Protein AF-A0A4S0QTL4-F1 (afdb_monomer_lite)

Foldseek 3Di:
DQVVQVVVVHHGPDDDFAEDCDQWDAAPVRDIDGHDYLDDAPPDAQEAEQEDHPCVVVVLVVPVNLVSLLRNCVRYVYYYYAAQSVQSCVSNVVCPPHDDDHHPVCVVVSVVD

Structure (mmCIF, N/CA/C/O backbone):
data_AF-A0A4S0QTL4-F1
#
_entry.id   AF-A0A4S0QTL4-F1
#
loop_
_atom_site.group_PDB
_atom_site.id
_atom_site.type_symbol
_atom_site.label_atom_id
_atom_site.label_alt_id
_atom_site.label_comp_id
_atom_site.label_asym_id
_atom_site.label_entity_id
_atom_site.label_seq_id
_atom_site.pdbx_PDB_ins_code
_atom_site.Cartn_x
_atom_site.Cartn_y
_atom_site.Cartn_z
_atom_site.occupancy
_atom_site.B_iso_or_equiv
_atom_site.auth_seq_id
_atom_site.auth_comp_id
_atom_site.auth_asym_id
_atom_site.auth_atom_id
_atom_site.pdbx_PDB_model_num
ATOM 1 N N . ALA A 1 1 ? -13.533 14.483 5.236 1.00 89.38 1 ALA A N 1
ATOM 2 C CA . ALA A 1 1 ? -14.309 13.588 6.128 1.00 89.38 1 ALA A CA 1
ATOM 3 C C . ALA A 1 1 ? -14.024 13.919 7.585 1.00 89.38 1 ALA A C 1
ATOM 5 O O . ALA A 1 1 ? -14.946 14.332 8.273 1.00 89.38 1 ALA A O 1
ATOM 6 N N . ASN A 1 2 ? -12.763 13.814 8.020 1.00 95.75 2 ASN A N 1
ATOM 7 C CA . ASN A 1 2 ? -12.353 14.211 9.370 1.00 95.75 2 ASN A CA 1
ATOM 8 C C . ASN A 1 2 ? -12.739 15.654 9.695 1.00 95.75 2 ASN A C 1
ATOM 10 O O . ASN A 1 2 ? -13.417 15.862 10.690 1.00 95.75 2 ASN A O 1
ATOM 14 N N . ASP A 1 3 ? -12.424 16.608 8.816 1.00 96.50 3 ASP A N 1
ATOM 15 C CA . ASP A 1 3 ? -12.750 18.023 9.050 1.00 96.50 3 ASP A CA 1
ATOM 16 C C . ASP A 1 3 ? -14.249 18.245 9.290 1.00 96.50 3 ASP A C 1
ATOM 18 O O . ASP A 1 3 ? -14.627 18.924 10.236 1.00 96.50 3 ASP A O 1
ATOM 22 N N . PHE A 1 4 ? -15.113 17.588 8.504 1.00 97.19 4 PHE A N 1
ATOM 23 C CA . PHE A 1 4 ? -16.565 17.653 8.690 1.00 97.19 4 PHE A CA 1
ATOM 24 C C . PHE A 1 4 ? -17.017 17.069 10.035 1.00 97.19 4 PHE A C 1
ATOM 26 O O . PHE A 1 4 ? -17.892 17.644 10.676 1.00 97.19 4 PHE A O 1
ATOM 33 N N . LYS A 1 5 ? -16.434 15.943 10.474 1.00 97.31 5 LYS A N 1
ATOM 34 C CA . LYS A 1 5 ? -16.758 15.316 11.768 1.00 97.31 5 LYS A CA 1
ATOM 35 C C . LYS A 1 5 ? -16.316 16.179 12.944 1.00 97.31 5 LYS A C 1
ATOM 37 O O . LYS A 1 5 ? -17.112 16.455 13.834 1.00 97.31 5 LYS A O 1
ATOM 42 N N . ILE A 1 6 ? -15.083 16.672 12.888 1.00 96.56 6 ILE A N 1
ATOM 43 C CA . ILE A 1 6 ? -14.511 17.538 13.919 1.00 96.56 6 ILE A CA 1
ATOM 44 C C . ILE A 1 6 ? -15.321 18.834 14.026 1.00 96.56 6 ILE A C 1
ATOM 46 O O . ILE A 1 6 ? -15.674 19.249 15.127 1.00 96.56 6 ILE A O 1
ATOM 50 N N . GLN A 1 7 ? -15.682 19.446 12.893 1.00 96.75 7 GLN A N 1
ATOM 51 C CA . GLN A 1 7 ? -16.504 20.657 12.876 1.00 96.75 7 GLN A CA 1
ATOM 52 C C . GLN A 1 7 ? -17.912 20.430 13.455 1.00 96.75 7 GLN A C 1
ATOM 54 O O . GLN A 1 7 ? -18.499 21.359 14.004 1.00 96.75 7 GLN A O 1
ATOM 59 N N . ALA A 1 8 ? -18.439 19.205 13.378 1.00 96.94 8 ALA A N 1
ATOM 60 C CA . ALA A 1 8 ? -19.703 18.809 13.998 1.00 96.94 8 ALA A CA 1
ATOM 61 C C . ALA A 1 8 ? -19.580 18.452 15.498 1.00 96.94 8 ALA A C 1
ATOM 63 O O . ALA A 1 8 ? -20.577 18.084 16.114 1.00 96.94 8 ALA A O 1
ATOM 64 N N . GLY A 1 9 ? -18.386 18.556 16.098 1.00 96.81 9 GLY A N 1
ATOM 65 C CA . GLY A 1 9 ? -18.140 18.182 17.496 1.00 96.81 9 GLY A CA 1
ATOM 66 C C . GLY A 1 9 ? -18.024 16.672 17.729 1.00 96.81 9 GLY A C 1
ATOM 67 O O . GLY A 1 9 ? -18.087 16.219 18.870 1.00 96.81 9 GLY A O 1
ATOM 68 N N . GLU A 1 10 ? -17.857 15.888 16.665 1.00 97.69 10 GLU A N 1
ATOM 69 C CA . GLU A 1 10 ? -17.680 14.439 16.728 1.00 97.69 10 GLU A CA 1
ATOM 70 C C . GLU A 1 10 ? -16.189 14.052 16.646 1.00 97.69 10 GLU A C 1
ATOM 72 O O . GLU A 1 10 ? -15.376 14.805 16.097 1.00 97.69 10 GLU A O 1
ATOM 77 N N . PRO A 1 11 ? -15.803 12.856 17.132 1.00 96.12 11 PRO A N 1
ATOM 78 C CA . PRO A 1 11 ? -14.467 12.316 16.900 1.00 96.12 11 PRO A CA 1
ATOM 79 C C . PRO A 1 11 ? -14.135 12.214 15.404 1.00 96.12 11 PRO A C 1
ATOM 81 O O . PRO A 1 11 ? -15.013 11.999 14.563 1.00 96.12 11 PRO A O 1
ATOM 84 N N . ALA A 1 12 ? -12.847 12.327 15.067 1.00 95.88 12 ALA A N 1
ATOM 85 C CA . ALA A 1 12 ? -12.380 12.127 13.699 1.00 95.88 12 ALA A CA 1
ATOM 86 C C . ALA A 1 12 ? -12.794 10.738 13.181 1.00 95.88 12 ALA A C 1
ATOM 88 O O . ALA A 1 12 ? -12.704 9.745 13.898 1.00 95.88 12 ALA A O 1
ATOM 89 N N . ALA A 1 13 ? -13.225 10.663 11.919 1.00 94.69 13 ALA A N 1
ATOM 90 C CA . ALA A 1 13 ? -13.635 9.395 11.313 1.00 94.69 13 ALA A CA 1
ATOM 91 C C . ALA A 1 13 ? -12.455 8.437 11.091 1.00 94.69 13 ALA A C 1
ATOM 93 O O . ALA A 1 13 ? -12.651 7.226 11.063 1.00 94.69 13 ALA A O 1
ATOM 94 N N . TYR A 1 14 ? -11.256 8.984 10.889 1.00 94.31 14 TYR A N 1
ATOM 95 C CA . TYR A 1 14 ? -10.043 8.225 10.620 1.00 94.31 14 TYR A CA 1
ATOM 96 C C . TYR A 1 14 ? -8.865 8.806 11.389 1.00 94.31 14 TYR A C 1
ATOM 98 O O . TYR A 1 14 ? -8.606 10.009 11.309 1.00 94.31 14 TYR A O 1
ATOM 106 N N . GLU A 1 15 ? -8.093 7.939 12.029 1.00 93.12 15 GLU A N 1
ATOM 107 C CA . GLU A 1 15 ? -6.696 8.221 12.335 1.00 93.12 15 GLU A CA 1
ATOM 108 C C . GLU A 1 15 ? -5.858 7.884 11.095 1.00 93.12 15 GLU A C 1
ATOM 110 O O . GLU A 1 15 ? -5.967 6.791 10.538 1.00 93.12 15 GLU A O 1
ATOM 115 N N . VAL A 1 16 ? -5.064 8.841 10.611 1.00 93.31 16 VAL A N 1
ATOM 116 C CA . VAL A 1 16 ? -4.261 8.673 9.392 1.00 93.31 16 VAL A CA 1
ATOM 117 C C . VAL A 1 16 ? -2.792 8.624 9.767 1.00 93.31 16 VAL A C 1
ATOM 119 O O . VAL A 1 16 ? -2.271 9.559 10.370 1.00 93.31 16 VAL A O 1
ATOM 122 N N . MET A 1 17 ? -2.118 7.558 9.346 1.00 93.50 17 MET A N 1
ATOM 123 C CA . MET A 1 17 ? -0.694 7.350 9.574 1.00 93.50 17 MET A CA 1
ATOM 124 C C . MET A 1 17 ? 0.024 7.121 8.245 1.00 93.50 17 MET A C 1
ATOM 126 O O . MET A 1 17 ? -0.428 6.338 7.408 1.00 93.50 17 MET A O 1
ATOM 130 N N . VAL A 1 18 ? 1.165 7.787 8.068 1.00 95.75 18 VAL A N 1
ATOM 131 C CA . VAL A 1 18 ? 2.129 7.462 7.012 1.00 95.75 18 VAL A CA 1
ATOM 132 C C . VAL A 1 18 ? 3.148 6.509 7.615 1.00 95.75 18 VAL A C 1
ATOM 134 O O . VAL A 1 18 ? 3.773 6.842 8.620 1.00 95.75 18 VAL A O 1
ATOM 137 N N . VAL A 1 19 ? 3.309 5.334 7.009 1.00 95.31 19 VAL A N 1
ATOM 138 C CA . VAL A 1 19 ? 4.255 4.313 7.470 1.00 95.31 19 VAL A CA 1
A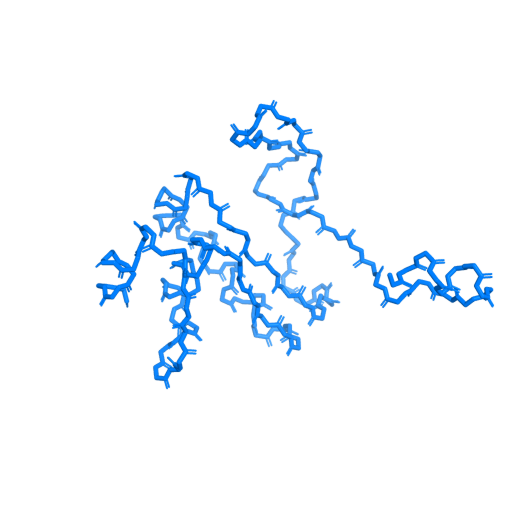TOM 139 C C . VAL A 1 19 ? 5.297 4.007 6.405 1.00 95.31 19 VAL A C 1
ATOM 141 O O . VAL A 1 19 ? 4.990 4.036 5.212 1.00 95.31 19 VAL A O 1
ATOM 144 N N . A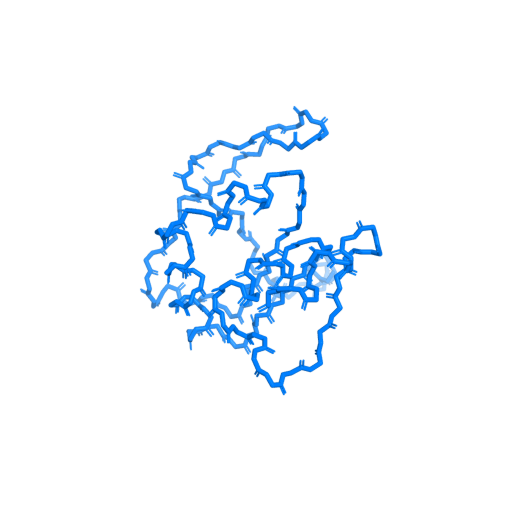LA A 1 20 ? 6.525 3.721 6.829 1.00 95.75 20 ALA A N 1
ATOM 145 C CA . ALA A 1 20 ? 7.623 3.364 5.936 1.00 95.75 20 ALA A CA 1
ATOM 146 C C . ALA A 1 20 ? 8.715 2.569 6.669 1.00 95.75 20 ALA A C 1
ATOM 148 O O . ALA A 1 20 ? 8.746 2.514 7.896 1.00 95.75 20 ALA A O 1
ATOM 149 N N . ALA A 1 21 ? 9.639 1.968 5.914 1.00 93.00 21 ALA A N 1
ATOM 150 C CA . ALA A 1 21 ? 10.813 1.288 6.472 1.00 93.00 21 ALA A CA 1
ATOM 151 C C . ALA A 1 21 ? 11.834 2.262 7.101 1.00 93.00 21 ALA A C 1
ATOM 153 O O . ALA A 1 21 ? 12.707 1.852 7.861 1.00 93.00 21 ALA A O 1
ATOM 154 N N . SER A 1 22 ? 11.719 3.560 6.808 1.00 94.06 22 SER A N 1
ATOM 155 C CA . SER A 1 22 ? 12.556 4.627 7.352 1.00 94.06 22 SER A CA 1
ATOM 156 C C . SER A 1 22 ? 11.693 5.762 7.915 1.00 94.06 22 SER A C 1
ATOM 158 O O . SER A 1 22 ? 10.609 6.019 7.394 1.00 94.06 22 SER A O 1
ATOM 160 N N . PRO A 1 23 ? 12.167 6.501 8.937 1.00 95.81 23 PRO A N 1
ATOM 161 C CA . PRO A 1 23 ? 11.381 7.565 9.572 1.00 95.81 23 PRO A CA 1
ATOM 162 C C . PRO A 1 23 ? 11.163 8.778 8.659 1.00 95.81 23 PRO A C 1
ATOM 164 O O . PRO A 1 23 ? 10.300 9.611 8.909 1.00 95.81 23 PRO A O 1
ATOM 167 N N . ARG A 1 24 ? 11.960 8.893 7.592 1.00 97.00 24 ARG A N 1
ATOM 168 C CA . ARG A 1 24 ? 11.859 9.953 6.592 1.00 97.00 24 ARG A CA 1
ATOM 169 C C . ARG A 1 24 ? 11.936 9.334 5.210 1.00 97.00 24 ARG A C 1
ATOM 171 O O . ARG A 1 24 ? 12.833 8.529 4.945 1.00 97.00 24 ARG A O 1
ATOM 178 N N . ILE A 1 25 ? 11.024 9.731 4.332 1.00 95.12 25 ILE A N 1
ATOM 179 C CA . ILE A 1 25 ? 10.984 9.291 2.934 1.00 95.12 25 ILE A CA 1
ATOM 180 C C . ILE A 1 25 ? 10.877 10.498 2.010 1.00 95.12 25 ILE A C 1
ATOM 182 O O . ILE A 1 25 ? 10.206 11.480 2.323 1.00 95.12 25 ILE A O 1
ATOM 186 N N . ARG A 1 26 ? 11.541 10.440 0.854 1.00 95.50 26 ARG A N 1
ATOM 187 C CA . ARG A 1 26 ? 11.439 11.477 -0.178 1.00 95.50 26 ARG A CA 1
ATOM 188 C C . ARG A 1 26 ? 10.484 11.017 -1.274 1.00 95.50 26 ARG A C 1
ATOM 190 O O . ARG A 1 26 ? 10.664 9.943 -1.838 1.00 95.50 26 ARG A O 1
ATOM 197 N N . THR A 1 27 ? 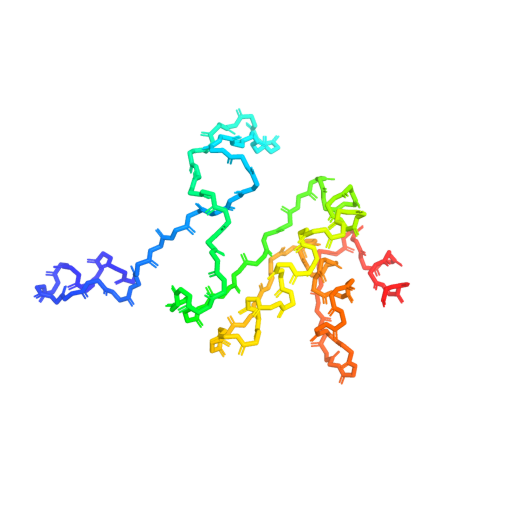9.492 11.837 -1.599 1.00 95.81 27 THR A N 1
ATOM 198 C CA . THR A 1 27 ? 8.567 11.576 -2.707 1.00 95.81 27 THR A CA 1
ATOM 199 C C . THR A 1 27 ? 9.197 11.951 -4.049 1.00 95.81 27 THR A C 1
ATOM 201 O O . THR A 1 27 ? 10.163 12.715 -4.115 1.00 95.81 27 THR A O 1
ATOM 204 N N . SER A 1 28 ? 8.610 11.480 -5.150 1.00 93.50 28 SER A N 1
ATOM 205 C CA . SER A 1 28 ? 9.023 11.872 -6.506 1.00 93.50 28 SER A CA 1
ATOM 206 C C . SER A 1 28 ? 8.860 13.369 -6.797 1.00 93.50 28 SER A C 1
ATOM 208 O O . SER A 1 28 ? 9.498 13.872 -7.715 1.00 93.50 28 SER A O 1
ATOM 210 N N . ALA A 1 29 ? 8.049 14.087 -6.014 1.00 95.12 29 ALA A N 1
ATOM 211 C CA . ALA A 1 29 ? 7.898 15.539 -6.098 1.00 95.12 29 ALA A CA 1
ATOM 212 C C . ALA A 1 29 ? 8.976 16.305 -5.302 1.00 95.12 29 ALA A C 1
ATOM 214 O O . ALA A 1 29 ? 8.920 17.527 -5.202 1.00 95.12 29 ALA A O 1
ATOM 215 N N . GLY A 1 30 ? 9.937 15.605 -4.690 1.00 95.38 30 GLY A N 1
ATOM 216 C CA . GLY A 1 30 ? 11.015 16.202 -3.899 1.00 95.38 30 GLY A CA 1
ATOM 217 C C . GLY A 1 30 ? 10.651 16.508 -2.443 1.00 95.38 30 GLY A C 1
ATOM 218 O O . GLY A 1 30 ? 11.554 16.814 -1.661 1.00 95.38 30 GLY A O 1
ATOM 219 N N . LEU A 1 31 ? 9.378 16.366 -2.054 1.00 96.94 31 LEU A N 1
ATOM 220 C CA . LEU A 1 31 ? 8.917 16.539 -0.672 1.00 96.94 31 LEU A CA 1
ATOM 221 C C . LEU A 1 31 ? 9.458 15.429 0.230 1.00 96.94 31 LEU A C 1
ATOM 223 O O . LEU A 1 31 ? 9.514 14.269 -0.176 1.00 96.94 31 LEU A O 1
ATOM 227 N N . VAL A 1 32 ? 9.816 15.778 1.464 1.00 97.31 32 VAL A N 1
ATOM 228 C CA . VAL A 1 32 ? 10.176 14.808 2.503 1.00 97.31 32 VAL A CA 1
ATOM 229 C C . VAL A 1 32 ? 8.984 14.634 3.431 1.00 97.31 32 VAL A C 1
ATOM 231 O O . VAL A 1 32 ? 8.459 15.623 3.939 1.00 97.31 32 VAL A O 1
ATOM 234 N N . LEU A 1 33 ? 8.563 13.390 3.630 1.00 96.56 33 LEU A N 1
ATOM 235 C CA . LEU A 1 33 ? 7.517 13.023 4.577 1.00 96.56 33 LEU A CA 1
ATOM 236 C C . LEU A 1 33 ? 8.163 12.388 5.803 1.00 96.56 33 LEU A C 1
ATOM 238 O O . LEU A 1 33 ? 9.047 11.539 5.665 1.00 96.56 33 LEU A O 1
ATOM 242 N N . GLU A 1 34 ? 7.696 12.791 6.978 1.00 97.88 34 GLU A N 1
ATOM 243 C CA . GLU A 1 34 ? 7.913 12.040 8.211 1.00 97.88 34 GLU A CA 1
ATOM 244 C C . GLU A 1 34 ? 6.968 10.835 8.214 1.00 97.88 34 GLU A C 1
ATOM 246 O O . GLU A 1 34 ? 5.803 10.942 7.813 1.00 97.88 34 GLU A O 1
ATOM 251 N N . ALA A 1 35 ? 7.480 9.688 8.638 1.00 97.00 35 ALA A N 1
ATOM 252 C CA . ALA A 1 35 ? 6.754 8.434 8.661 1.00 97.00 35 ALA A CA 1
ATOM 253 C C . ALA A 1 35 ? 6.997 7.705 9.980 1.00 97.00 35 ALA A C 1
ATOM 255 O O . ALA A 1 35 ? 8.092 7.722 10.546 1.00 97.00 35 ALA A O 1
ATOM 256 N N . THR A 1 36 ? 5.971 7.015 10.453 1.00 95.25 36 THR A N 1
ATOM 257 C CA . THR A 1 36 ? 6.132 6.009 11.496 1.00 95.25 36 THR A CA 1
ATOM 258 C C . THR A 1 36 ? 6.796 4.777 10.882 1.00 95.25 36 THR A C 1
ATOM 260 O O . THR A 1 36 ? 6.516 4.413 9.739 1.00 95.25 36 THR A O 1
ATOM 263 N N . LEU A 1 37 ? 7.685 4.119 11.627 1.00 95.00 37 LEU A N 1
ATOM 264 C CA . LEU A 1 37 ? 8.222 2.837 11.175 1.00 95.00 37 LEU A CA 1
ATOM 265 C C . LEU A 1 37 ? 7.090 1.823 11.012 1.00 95.00 37 LEU A C 1
ATOM 267 O O . LEU A 1 37 ? 6.131 1.861 11.783 1.00 95.00 37 LEU A O 1
ATOM 271 N N . LEU A 1 38 ? 7.215 0.934 10.023 1.00 93.19 38 LEU A N 1
ATOM 272 C CA . LEU A 1 38 ? 6.248 -0.132 9.746 1.00 93.19 38 LEU A CA 1
ATOM 273 C C . LEU A 1 38 ? 5.815 -0.831 11.052 1.00 93.19 38 LEU A C 1
ATOM 275 O O . LEU A 1 38 ? 6.627 -1.529 11.666 1.00 93.19 38 LEU A O 1
ATOM 279 N N . PRO A 1 39 ? 4.557 -0.642 11.505 1.00 89.94 39 PRO A N 1
ATOM 280 C CA . PRO A 1 39 ? 4.105 -1.205 12.768 1.00 89.94 39 PRO A CA 1
ATOM 281 C C . PRO A 1 39 ? 4.121 -2.737 12.745 1.00 89.94 39 PRO A C 1
ATOM 283 O O . PRO A 1 39 ? 3.865 -3.330 11.691 1.00 89.94 39 PRO A O 1
ATOM 286 N N . PRO A 1 40 ? 4.343 -3.403 13.891 1.00 85.44 40 PRO A N 1
ATOM 287 C CA . PRO A 1 40 ? 4.236 -4.854 13.969 1.00 85.44 40 PRO A CA 1
ATOM 288 C C . PRO A 1 40 ? 2.799 -5.325 13.682 1.00 85.44 40 PRO A C 1
ATOM 290 O O . PRO A 1 40 ? 1.835 -4.551 13.759 1.00 85.44 40 PRO A O 1
ATOM 293 N N . HIS A 1 41 ? 2.653 -6.615 13.373 1.00 77.75 41 HIS A N 1
ATOM 294 C CA . HIS A 1 41 ? 1.350 -7.265 13.193 1.00 77.75 41 HIS A CA 1
ATOM 295 C C . HIS A 1 41 ? 0.447 -7.091 14.425 1.00 77.75 41 HIS A C 1
ATOM 297 O O . HIS A 1 41 ? 0.933 -6.945 15.548 1.00 77.75 41 HIS A O 1
ATOM 303 N N . GLY A 1 42 ? -0.873 -7.071 14.215 1.00 74.38 42 GLY A N 1
ATOM 304 C CA . GLY A 1 42 ? -1.855 -6.884 15.292 1.00 74.38 42 GLY A CA 1
ATOM 305 C C . GLY A 1 42 ? -2.070 -5.437 15.762 1.00 74.38 42 GLY A C 1
ATOM 306 O O . GLY A 1 42 ? -2.920 -5.195 16.609 1.00 74.38 42 GLY A O 1
ATOM 307 N N . SER A 1 43 ? -1.378 -4.447 15.188 1.00 71.38 43 SER A N 1
ATOM 308 C CA . SER A 1 43 ? -1.485 -3.023 15.572 1.00 71.38 43 SER A CA 1
ATOM 309 C C . SER A 1 43 ? -2.768 -2.293 15.108 1.00 71.38 43 SER A C 1
ATOM 311 O O . SER A 1 43 ? -2.745 -1.082 14.935 1.00 71.38 43 SER A O 1
ATOM 313 N N . GLY A 1 44 ? -3.872 -3.002 14.844 1.00 75.81 44 GLY A N 1
ATOM 314 C CA . GLY A 1 44 ? -5.204 -2.392 14.662 1.00 75.81 44 GLY A CA 1
ATOM 315 C C . GLY A 1 44 ? -5.411 -1.392 13.504 1.00 75.81 44 GLY A C 1
ATOM 316 O O . GLY A 1 44 ? -6.189 -0.464 13.665 1.00 75.81 44 GLY A O 1
ATOM 317 N N . ILE A 1 45 ? -4.746 -1.524 12.345 1.00 82.94 45 ILE A N 1
ATOM 318 C CA . ILE A 1 45 ? -5.078 -0.710 11.153 1.00 82.94 45 ILE A CA 1
ATOM 319 C C . ILE A 1 45 ? -6.261 -1.353 10.444 1.00 82.94 45 ILE A C 1
ATOM 321 O O . ILE A 1 45 ? -6.144 -2.452 9.906 1.00 82.94 45 ILE A O 1
ATOM 325 N N . ASP A 1 46 ? -7.357 -0.611 10.341 1.00 91.69 46 ASP A N 1
ATOM 326 C CA . ASP A 1 46 ? -8.550 -1.056 9.622 1.00 91.69 46 ASP A CA 1
ATOM 327 C C . ASP A 1 46 ? -8.413 -0.963 8.100 1.00 91.69 46 ASP A C 1
ATOM 329 O O . ASP A 1 46 ? -9.136 -1.628 7.358 1.00 91.69 46 ASP A O 1
ATOM 333 N N . THR A 1 47 ? -7.562 -0.070 7.591 1.00 95.38 47 THR A N 1
ATOM 334 C CA . THR A 1 47 ? -7.436 0.197 6.151 1.00 95.38 47 THR A CA 1
ATOM 335 C C . THR A 1 47 ? -5.985 0.418 5.743 1.00 95.38 47 THR A C 1
ATOM 337 O O . THR A 1 47 ? -5.376 1.415 6.120 1.00 95.38 47 THR A O 1
ATOM 340 N N . LEU A 1 48 ? -5.450 -0.489 4.926 1.00 96.75 48 LEU A N 1
ATOM 341 C CA . LEU A 1 48 ? -4.145 -0.358 4.288 1.00 96.75 48 LEU A CA 1
ATOM 342 C C . LEU A 1 48 ? -4.307 0.237 2.886 1.00 96.75 48 LEU A C 1
ATOM 344 O O . LEU A 1 48 ? -5.050 -0.295 2.061 1.00 96.75 48 LEU A O 1
ATOM 348 N N . ILE A 1 49 ? -3.581 1.319 2.601 1.00 98.19 49 ILE A N 1
ATOM 349 C CA . ILE A 1 49 ? -3.519 1.926 1.268 1.00 98.19 49 ILE A CA 1
ATOM 350 C C . ILE A 1 49 ? -2.069 1.906 0.794 1.00 98.19 49 ILE A C 1
ATOM 352 O O . ILE A 1 49 ? -1.220 2.567 1.386 1.00 98.19 49 ILE A O 1
ATOM 356 N N . VAL A 1 50 ? -1.796 1.177 -0.288 1.00 98.19 50 VAL A N 1
ATOM 357 C CA . VAL A 1 50 ? -0.461 1.091 -0.895 1.00 98.19 50 VAL A CA 1
ATOM 358 C C . VAL A 1 50 ? -0.354 2.089 -2.057 1.00 98.19 50 VAL A C 1
ATOM 360 O O . VAL A 1 50 ? -0.999 1.897 -3.098 1.00 98.19 50 VAL A O 1
ATOM 363 N N . PRO A 1 51 ? 0.410 3.187 -1.911 1.00 97.94 51 PRO A N 1
ATOM 364 C CA . PRO A 1 51 ? 0.573 4.165 -2.976 1.00 97.94 51 PRO A CA 1
ATOM 365 C C . PRO A 1 51 ? 1.492 3.644 -4.089 1.00 97.94 51 PRO A C 1
ATOM 367 O O . PRO A 1 51 ? 2.301 2.740 -3.899 1.00 97.94 51 PRO A O 1
ATOM 370 N N . GLY A 1 52 ? 1.363 4.244 -5.271 1.00 97.62 52 GLY A N 1
ATOM 371 C CA . GLY A 1 52 ? 2.283 4.037 -6.385 1.00 97.62 52 GLY A CA 1
ATOM 372 C C . GLY A 1 52 ? 3.447 5.027 -6.388 1.00 97.62 52 GLY A C 1
ATOM 373 O O . GLY A 1 52 ? 3.665 5.776 -5.440 1.00 97.62 52 GLY A O 1
ATOM 374 N N . GLY A 1 53 ? 4.172 5.066 -7.503 1.00 96.38 53 GLY A N 1
ATOM 375 C CA . GLY A 1 53 ? 5.319 5.950 -7.706 1.00 96.38 53 GLY A CA 1
ATOM 376 C C . GLY A 1 53 ? 6.441 5.260 -8.470 1.00 96.38 53 GLY A C 1
ATOM 377 O O . GLY A 1 53 ? 6.342 4.086 -8.813 1.00 96.38 53 GLY A O 1
ATOM 378 N N . TRP A 1 54 ? 7.525 5.986 -8.739 1.00 93.38 54 TRP A N 1
ATOM 379 C CA . TRP A 1 54 ? 8.664 5.455 -9.499 1.00 93.38 54 TRP A CA 1
ATOM 380 C C . TRP A 1 54 ? 9.400 4.318 -8.778 1.00 93.38 54 TRP A C 1
ATOM 382 O O . TRP A 1 54 ? 9.943 3.437 -9.433 1.00 93.38 54 TRP A O 1
ATOM 392 N N . GLY A 1 55 ? 9.364 4.301 -7.443 1.00 94.81 55 GLY A N 1
ATOM 393 C CA . GLY A 1 55 ? 10.050 3.303 -6.620 1.00 94.81 55 GLY A CA 1
ATOM 394 C C . GLY A 1 55 ? 9.375 1.932 -6.537 1.00 94.81 55 GLY A C 1
ATOM 395 O O . GLY A 1 55 ? 9.957 1.035 -5.942 1.00 94.81 55 GLY A O 1
ATOM 396 N N . VAL A 1 56 ? 8.179 1.729 -7.114 1.00 96.81 56 VAL A N 1
ATOM 397 C CA . VAL A 1 56 ? 7.438 0.467 -6.899 1.00 96.81 56 VAL A CA 1
ATOM 398 C C . VAL A 1 56 ? 8.172 -0.777 -7.397 1.00 96.81 56 VAL A C 1
ATOM 400 O O . VAL A 1 56 ? 7.965 -1.835 -6.827 1.00 96.81 56 VAL A O 1
ATOM 403 N N . ASN A 1 57 ? 9.025 -0.673 -8.421 1.00 95.94 57 ASN A N 1
ATOM 404 C CA . ASN A 1 57 ? 9.726 -1.850 -8.948 1.00 95.94 57 ASN A CA 1
ATOM 405 C C . ASN A 1 57 ? 10.783 -2.349 -7.978 1.00 95.94 57 ASN A C 1
ATOM 407 O O . ASN A 1 57 ? 10.762 -3.524 -7.642 1.00 95.94 57 ASN A O 1
ATOM 411 N N . ALA A 1 58 ? 11.610 -1.436 -7.463 1.00 96.44 58 ALA A N 1
ATOM 412 C CA . ALA A 1 58 ? 12.552 -1.754 -6.399 1.00 96.44 58 ALA A CA 1
ATOM 413 C C . ALA A 1 58 ? 11.813 -2.262 -5.151 1.00 96.44 58 ALA A C 1
ATOM 415 O O . ALA A 1 58 ? 12.171 -3.293 -4.602 1.00 96.44 58 ALA A O 1
ATOM 416 N N . ALA A 1 59 ? 10.706 -1.615 -4.774 1.00 96.81 59 ALA A N 1
ATOM 417 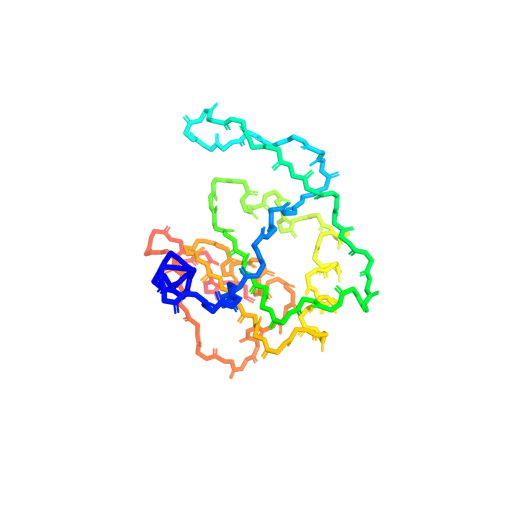C CA . ALA A 1 59 ? 9.913 -2.029 -3.619 1.00 96.81 59 ALA A CA 1
ATOM 418 C C . ALA A 1 59 ? 9.286 -3.432 -3.770 1.00 96.81 59 ALA A C 1
ATOM 420 O O . ALA A 1 59 ? 9.065 -4.108 -2.772 1.00 96.81 59 ALA A O 1
ATOM 421 N N . CYS A 1 60 ? 9.000 -3.896 -4.994 1.00 97.44 60 CYS A N 1
ATOM 422 C CA . CYS A 1 60 ? 8.536 -5.272 -5.215 1.00 97.44 60 CYS A CA 1
ATOM 423 C C . CYS A 1 60 ? 9.640 -6.314 -4.983 1.00 97.44 60 CYS A C 1
ATOM 425 O O . CYS A 1 60 ? 9.330 -7.472 -4.735 1.00 97.44 60 CYS A O 1
ATOM 427 N N . GLU A 1 61 ? 10.910 -5.921 -5.066 1.00 97.19 61 GLU A N 1
ATOM 428 C CA . GLU A 1 61 ? 12.059 -6.797 -4.802 1.00 97.19 61 GLU A CA 1
ATOM 429 C C . GLU A 1 61 ? 12.404 -6.850 -3.298 1.00 97.19 61 GLU A C 1
ATOM 431 O O . GLU A 1 61 ? 13.174 -7.703 -2.854 1.00 97.19 61 GLU A O 1
ATOM 436 N N . GLU A 1 62 ? 11.804 -5.975 -2.484 1.00 97.38 62 GLU A N 1
ATOM 437 C CA . GLU A 1 62 ? 11.996 -5.927 -1.034 1.00 97.38 62 GLU A CA 1
ATOM 438 C C . GLU A 1 62 ? 11.119 -6.973 -0.326 1.00 97.38 62 GLU A C 1
ATOM 440 O O . GLU A 1 62 ? 9.987 -6.707 0.086 1.00 97.38 62 GLU A O 1
ATOM 445 N N . ALA A 1 63 ? 11.659 -8.181 -0.144 1.00 97.06 63 ALA A N 1
ATOM 446 C CA . ALA A 1 63 ? 10.931 -9.305 0.453 1.00 97.06 63 ALA A CA 1
ATOM 447 C C . ALA A 1 63 ? 10.303 -8.979 1.823 1.00 97.06 63 ALA A C 1
ATOM 449 O O . ALA A 1 63 ? 9.168 -9.374 2.089 1.00 97.06 63 ALA A O 1
ATOM 450 N N . GLU A 1 64 ? 11.004 -8.234 2.684 1.00 96.06 64 GLU A N 1
ATOM 451 C CA . GLU A 1 64 ? 10.487 -7.835 4.001 1.00 96.06 64 GLU A CA 1
ATOM 452 C C . GLU A 1 64 ? 9.257 -6.927 3.888 1.00 96.06 64 GLU A C 1
ATOM 454 O O . GLU A 1 64 ? 8.281 -7.112 4.618 1.00 96.06 64 GLU A O 1
ATOM 459 N N . LEU A 1 65 ? 9.260 -5.993 2.932 1.00 97.00 65 LEU A N 1
ATOM 460 C CA . LEU A 1 65 ? 8.122 -5.119 2.671 1.00 97.00 65 LEU A CA 1
ATOM 461 C C . LEU A 1 65 ? 6.923 -5.918 2.151 1.00 97.00 65 LEU A C 1
ATOM 463 O O . LEU A 1 65 ? 5.803 -5.716 2.623 1.00 97.00 65 LEU A O 1
ATOM 467 N N . ILE A 1 66 ? 7.144 -6.853 1.221 1.00 97.81 66 ILE A N 1
ATOM 468 C CA . ILE A 1 66 ? 6.078 -7.720 0.701 1.00 97.81 66 ILE A CA 1
ATOM 469 C C . ILE A 1 66 ? 5.468 -8.567 1.821 1.00 97.81 66 ILE A C 1
ATOM 471 O O . ILE A 1 66 ? 4.244 -8.600 1.969 1.00 97.81 66 ILE A O 1
ATOM 475 N N . GLN A 1 67 ? 6.292 -9.194 2.665 1.00 96.44 67 GLN A N 1
ATOM 476 C CA . GLN A 1 67 ? 5.795 -9.961 3.811 1.00 96.44 67 GLN A CA 1
ATOM 477 C C . GLN A 1 67 ? 5.026 -9.082 4.802 1.00 96.44 67 GLN A C 1
ATOM 479 O O . GLN A 1 67 ? 3.972 -9.489 5.303 1.00 96.44 67 GLN A O 1
ATOM 484 N N . TRP A 1 68 ? 5.492 -7.852 5.033 1.00 96.25 68 TRP A N 1
ATOM 485 C CA . TRP A 1 68 ? 4.771 -6.896 5.862 1.00 96.25 68 TRP A CA 1
ATOM 486 C C . TRP A 1 68 ? 3.396 -6.553 5.271 1.00 96.25 68 TRP A C 1
ATOM 488 O O . TRP A 1 68 ? 2.398 -6.600 5.993 1.00 96.25 68 TRP A O 1
ATOM 498 N N . ILE A 1 69 ? 3.304 -6.297 3.960 1.00 96.94 69 ILE A N 1
ATOM 499 C CA . ILE A 1 69 ? 2.034 -6.030 3.260 1.00 96.94 69 ILE A CA 1
ATOM 500 C C . ILE A 1 69 ? 1.078 -7.225 3.366 1.00 96.94 69 ILE A C 1
ATOM 502 O O . ILE A 1 69 ? -0.111 -7.025 3.641 1.00 96.94 69 ILE A O 1
ATOM 506 N N . ILE A 1 70 ? 1.575 -8.454 3.184 1.00 96.19 70 ILE A N 1
ATOM 507 C CA . ILE A 1 70 ? 0.779 -9.684 3.323 1.00 96.19 70 ILE A CA 1
ATOM 508 C C . ILE A 1 70 ? 0.200 -9.771 4.731 1.00 96.19 70 ILE A C 1
ATOM 510 O O . ILE A 1 70 ? -1.015 -9.896 4.899 1.00 96.19 70 ILE A O 1
ATOM 514 N N . GLY A 1 71 ? 1.055 -9.690 5.752 1.00 94.19 71 GLY A N 1
ATOM 515 C CA . GLY A 1 71 ? 0.602 -9.821 7.130 1.00 94.19 71 GLY A CA 1
ATOM 516 C C . GLY A 1 71 ? -0.316 -8.673 7.544 1.00 94.19 71 GLY A C 1
ATOM 517 O O . GLY A 1 71 ? -1.319 -8.908 8.208 1.00 94.19 71 GLY A O 1
ATOM 518 N N . ARG A 1 72 ? -0.059 -7.444 7.081 1.00 93.25 72 ARG A N 1
ATOM 519 C CA . ARG A 1 72 ? -0.939 -6.308 7.367 1.00 93.25 72 ARG A CA 1
ATOM 520 C C . ARG A 1 72 ? -2.302 -6.434 6.701 1.00 93.25 72 ARG A C 1
ATOM 522 O O . ARG A 1 72 ? -3.307 -6.091 7.314 1.00 93.25 72 ARG A O 1
ATOM 529 N N . SER A 1 73 ? -2.347 -6.963 5.485 1.00 94.75 73 SER A N 1
ATOM 530 C CA . SER A 1 73 ? -3.602 -7.184 4.761 1.00 94.75 73 SER A CA 1
ATOM 531 C C . SER A 1 73 ? -4.471 -8.281 5.376 1.00 94.75 73 SER A C 1
ATOM 533 O O . SER A 1 73 ? -5.673 -8.282 5.142 1.00 94.75 73 SER A O 1
ATOM 535 N N . ARG A 1 74 ? -3.894 -9.202 6.161 1.00 92.62 74 ARG A N 1
ATOM 536 C CA . ARG A 1 74 ? -4.668 -10.194 6.930 1.00 92.62 74 ARG A CA 1
ATOM 537 C C . ARG A 1 74 ? -5.413 -9.562 8.104 1.00 92.62 74 ARG A C 1
ATOM 539 O O . ARG A 1 74 ? -6.520 -9.992 8.406 1.00 92.62 74 ARG A O 1
ATOM 546 N N . ASP A 1 75 ? -4.807 -8.559 8.734 1.00 89.69 75 ASP A N 1
ATOM 547 C CA . ASP A 1 75 ? -5.382 -7.864 9.890 1.00 89.69 75 ASP A CA 1
ATOM 548 C C . ASP A 1 75 ? -6.328 -6.725 9.474 1.00 89.69 75 ASP A C 1
ATOM 550 O O . ASP A 1 75 ? -7.236 -6.362 10.219 1.00 89.69 75 ASP A O 1
ATOM 554 N N . ALA A 1 76 ? -6.100 -6.127 8.301 1.00 93.56 76 ALA A N 1
ATOM 555 C CA . ALA A 1 76 ? -6.869 -4.984 7.834 1.00 93.56 76 ALA A CA 1
ATOM 556 C C . ALA A 1 76 ? -8.251 -5.392 7.310 1.00 93.56 76 ALA A C 1
ATOM 558 O O . ALA A 1 76 ? -8.394 -6.305 6.500 1.00 93.56 76 ALA A O 1
ATOM 559 N N . THR A 1 77 ? -9.274 -4.618 7.676 1.00 94.19 77 THR A N 1
ATOM 560 C CA . THR A 1 77 ? -10.623 -4.766 7.104 1.00 94.19 77 THR A CA 1
ATOM 561 C C . THR A 1 77 ? -10.633 -4.444 5.606 1.00 94.19 77 THR A C 1
ATOM 563 O O . THR A 1 77 ? -11.413 -5.010 4.838 1.00 94.19 77 THR A O 1
ATOM 566 N N . ARG A 1 78 ? -9.783 -3.507 5.167 1.00 95.88 78 ARG A N 1
ATOM 567 C CA . ARG A 1 78 ? -9.671 -3.091 3.765 1.00 95.88 78 ARG A CA 1
ATOM 568 C C . ARG A 1 78 ? -8.212 -2.978 3.349 1.00 95.88 78 ARG A C 1
ATOM 570 O O . ARG A 1 78 ? -7.450 -2.252 3.977 1.00 95.88 78 ARG A O 1
ATOM 577 N N . THR A 1 79 ? -7.873 -3.578 2.215 1.00 97.62 79 THR A N 1
ATOM 578 C CA . THR A 1 79 ? -6.618 -3.311 1.507 1.00 97.62 79 THR A CA 1
ATOM 579 C C . THR A 1 79 ? -6.934 -2.710 0.148 1.00 97.62 79 THR A C 1
ATOM 581 O O . THR A 1 79 ? -7.752 -3.240 -0.605 1.00 97.62 79 THR A O 1
ATOM 584 N N . ALA A 1 80 ? -6.295 -1.588 -0.161 1.00 98.19 80 ALA A N 1
ATOM 585 C CA . ALA A 1 80 ? -6.433 -0.889 -1.426 1.00 98.19 80 ALA A CA 1
ATOM 586 C C . ALA A 1 80 ? -5.069 -0.403 -1.922 1.00 98.19 80 ALA A C 1
ATOM 588 O O . ALA A 1 80 ? -4.102 -0.296 -1.169 1.00 98.19 80 ALA A O 1
ATOM 589 N N . SER A 1 81 ? -5.003 -0.059 -3.202 1.00 98.56 81 SER A N 1
ATOM 590 C CA . SER A 1 81 ? -3.831 0.572 -3.799 1.00 98.56 81 SER A CA 1
ATOM 591 C C . SER A 1 81 ? -4.219 1.750 -4.670 1.00 98.56 81 SER A C 1
ATOM 593 O O . SER A 1 81 ? -5.320 1.787 -5.221 1.00 98.56 81 SER A O 1
ATOM 595 N N . VAL A 1 82 ? -3.276 2.666 -4.868 1.00 98.50 82 VAL A N 1
ATOM 596 C CA . VAL A 1 82 ? -3.411 3.782 -5.809 1.00 98.50 82 VAL A CA 1
ATOM 597 C C . VAL A 1 82 ? -2.339 3.662 -6.888 1.00 98.50 82 VAL A C 1
ATOM 599 O O . VAL A 1 82 ? -1.177 3.391 -6.586 1.00 98.50 82 VAL A O 1
ATOM 602 N N . CYS A 1 83 ? -2.695 3.937 -8.147 1.00 98.06 83 CYS A N 1
ATOM 603 C CA . CYS A 1 83 ? -1.737 4.013 -9.255 1.00 98.06 83 CYS A CA 1
ATOM 604 C C . CYS A 1 83 ? -0.962 2.683 -9.422 1.00 98.06 83 CYS A C 1
ATOM 606 O O . CYS A 1 83 ? -1.565 1.612 -9.505 1.00 98.06 83 CYS A O 1
ATOM 608 N N . SER A 1 84 ? 0.369 2.734 -9.482 1.00 98.25 84 SER A N 1
ATOM 609 C CA . SER A 1 84 ? 1.244 1.566 -9.608 1.00 98.25 84 SER A CA 1
ATOM 610 C C . SER A 1 84 ? 1.430 0.780 -8.307 1.00 98.25 84 SER A C 1
ATOM 612 O O . SER A 1 84 ? 2.068 -0.266 -8.335 1.00 98.25 84 SER A O 1
ATOM 614 N N . GLY A 1 85 ? 0.854 1.230 -7.184 1.00 98.38 85 GLY A N 1
ATOM 615 C CA . GLY A 1 85 ? 0.887 0.493 -5.915 1.00 98.38 85 GLY A CA 1
ATOM 616 C C . GLY A 1 85 ? 0.198 -0.871 -6.005 1.00 98.38 85 GLY A C 1
ATOM 617 O O . GLY A 1 85 ? 0.513 -1.776 -5.242 1.00 98.38 85 GLY A O 1
ATOM 618 N N . ALA A 1 86 ? -0.681 -1.053 -6.998 1.00 98.50 86 ALA A N 1
ATOM 619 C CA . ALA A 1 86 ? -1.295 -2.341 -7.307 1.00 98.50 86 ALA A CA 1
ATOM 620 C C . ALA A 1 86 ? -0.257 -3.441 -7.587 1.00 98.50 86 ALA A C 1
ATOM 622 O O . ALA A 1 86 ? -0.530 -4.602 -7.318 1.00 98.50 86 ALA A O 1
ATOM 623 N N . MET A 1 87 ? 0.940 -3.091 -8.076 1.00 98.19 87 MET A N 1
ATOM 624 C CA . MET A 1 87 ? 2.010 -4.061 -8.334 1.00 98.19 87 MET A CA 1
ATOM 625 C C . MET A 1 87 ? 2.530 -4.722 -7.063 1.00 98.19 87 MET A C 1
ATOM 627 O O . MET A 1 87 ? 2.775 -5.917 -7.084 1.00 98.19 87 MET A O 1
ATOM 631 N N . LEU A 1 88 ? 2.624 -3.977 -5.959 1.00 98.50 88 LEU A N 1
ATOM 632 C CA . LEU A 1 88 ? 2.993 -4.531 -4.655 1.00 98.50 88 LEU A CA 1
ATOM 633 C C . LEU A 1 88 ? 1.905 -5.478 -4.130 1.00 98.50 88 LEU A C 1
ATOM 635 O O . LEU A 1 88 ? 2.214 -6.493 -3.519 1.00 98.50 88 LEU A O 1
ATOM 639 N N . LEU A 1 89 ? 0.627 -5.168 -4.384 1.00 98.56 89 LEU A N 1
ATOM 640 C CA . LEU A 1 89 ? -0.474 -6.066 -4.020 1.00 98.56 89 LEU A CA 1
ATOM 641 C C . LEU A 1 89 ? -0.506 -7.331 -4.892 1.00 98.56 89 LEU A C 1
ATOM 643 O O . LEU A 1 89 ? -0.828 -8.397 -4.374 1.00 98.56 89 LEU A O 1
ATOM 647 N N . ALA A 1 90 ? -0.180 -7.220 -6.184 1.00 98.12 90 ALA A N 1
ATOM 648 C CA . ALA A 1 90 ? -0.021 -8.374 -7.070 1.00 98.12 90 ALA A CA 1
ATOM 649 C C . ALA A 1 90 ? 1.163 -9.244 -6.632 1.00 98.12 90 ALA A C 1
ATOM 651 O O . ALA A 1 90 ? 0.992 -10.440 -6.453 1.00 98.12 90 ALA A O 1
ATOM 652 N N . GLU A 1 91 ? 2.318 -8.638 -6.344 1.00 98.19 91 GLU A N 1
ATOM 653 C CA . G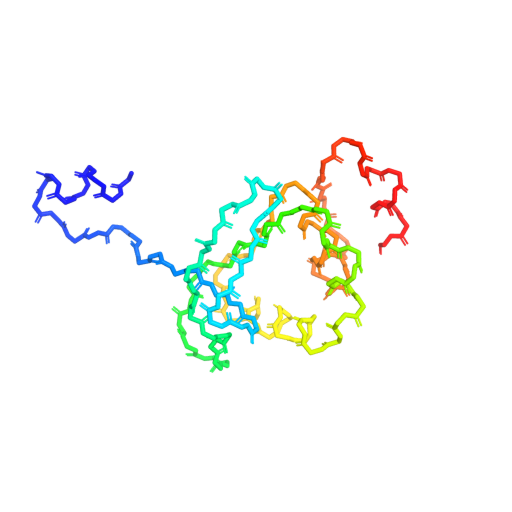LU A 1 91 ? 3.499 -9.348 -5.831 1.00 98.19 91 GLU A CA 1
ATOM 654 C C . GLU A 1 91 ? 3.215 -10.069 -4.504 1.00 98.19 91 GLU A C 1
ATOM 656 O O . GLU A 1 91 ? 3.693 -11.169 -4.253 1.00 98.19 91 GLU A O 1
ATOM 661 N N . ALA A 1 92 ? 2.373 -9.474 -3.658 1.00 97.94 92 ALA A N 1
ATOM 662 C CA . ALA A 1 92 ? 1.904 -10.085 -2.420 1.00 97.94 92 ALA A CA 1
ATOM 663 C C . ALA A 1 92 ? 0.852 -11.202 -2.622 1.00 97.94 92 ALA A C 1
ATOM 665 O O . ALA A 1 92 ? 0.347 -11.735 -1.630 1.00 97.94 92 ALA A O 1
ATOM 666 N N . GLY A 1 93 ? 0.458 -11.524 -3.862 1.00 97.75 93 GLY A N 1
ATOM 667 C CA . GLY A 1 93 ? -0.599 -12.495 -4.188 1.00 97.75 93 GLY A CA 1
ATOM 668 C C . GLY A 1 93 ? -2.006 -12.059 -3.758 1.00 97.75 93 GLY A C 1
ATOM 669 O O . GLY A 1 93 ? -2.955 -12.842 -3.757 1.00 97.75 93 GLY A O 1
ATOM 670 N N . LEU A 1 94 ? -2.189 -10.796 -3.356 1.00 97.94 94 LEU A N 1
ATOM 671 C CA . LEU A 1 94 ? -3.461 -10.305 -2.805 1.00 97.94 94 LEU A CA 1
ATOM 672 C C . LEU A 1 94 ? -4.522 -10.072 -3.887 1.00 97.94 94 LEU A C 1
ATOM 674 O O . LEU A 1 94 ? -5.705 -9.893 -3.575 1.00 97.94 94 LEU A O 1
ATOM 678 N N . LEU A 1 95 ? -4.103 -10.057 -5.153 1.00 97.69 95 LEU A N 1
ATOM 679 C CA . LEU A 1 95 ? -4.958 -9.817 -6.313 1.00 97.69 95 LEU A CA 1
ATOM 680 C C . LEU A 1 95 ? -5.271 -11.093 -7.110 1.00 97.69 95 LEU A C 1
ATOM 682 O O . LEU A 1 95 ? -6.043 -11.021 -8.068 1.00 97.69 95 LEU A O 1
ATOM 686 N N . ASP A 1 96 ? -4.756 -12.252 -6.693 1.00 96.25 96 ASP A N 1
ATOM 687 C CA . ASP A 1 96 ? -4.956 -13.527 -7.384 1.00 96.25 96 ASP A CA 1
ATOM 688 C C . ASP A 1 96 ? -6.445 -13.870 -7.512 1.00 96.25 96 ASP A C 1
ATOM 690 O O . ASP A 1 96 ? -7.206 -13.876 -6.539 1.00 96.25 96 ASP A O 1
ATOM 694 N N . GLY A 1 97 ? -6.887 -14.124 -8.748 1.00 96.19 97 GLY A N 1
ATOM 695 C CA . GLY A 1 97 ? -8.290 -14.414 -9.057 1.00 96.19 97 GLY A CA 1
ATOM 696 C C . GLY A 1 97 ? -9.248 -13.227 -8.876 1.00 96.19 97 GLY A C 1
ATOM 697 O O . GLY A 1 97 ? -10.467 -13.418 -8.902 1.00 96.19 97 GLY A O 1
ATOM 698 N N . ARG A 1 98 ? -8.741 -11.999 -8.697 1.00 96.44 98 ARG A N 1
ATOM 699 C CA . ARG A 1 98 ? -9.552 -10.784 -8.516 1.00 96.44 98 ARG A CA 1
ATOM 700 C C . ARG A 1 98 ? -9.434 -9.851 -9.716 1.00 96.44 98 ARG A C 1
ATOM 702 O O . ARG A 1 98 ? -8.423 -9.786 -10.403 1.00 96.44 98 ARG A O 1
ATOM 709 N N . ARG A 1 99 ? -10.482 -9.056 -9.946 1.00 97.44 99 ARG A N 1
ATOM 710 C CA . ARG A 1 99 ? -10.402 -7.923 -10.878 1.00 97.44 99 ARG A CA 1
ATOM 711 C C . ARG A 1 99 ? -9.629 -6.791 -10.209 1.00 97.44 99 ARG A C 1
ATOM 713 O O . ARG A 1 99 ? -10.030 -6.342 -9.137 1.00 97.44 99 ARG A O 1
ATOM 720 N N . ALA A 1 100 ? -8.584 -6.305 -10.867 1.00 97.62 100 ALA A N 1
ATOM 721 C CA . ALA A 1 100 ? -7.774 -5.189 -10.399 1.00 97.62 100 ALA A CA 1
ATOM 722 C C . ALA A 1 100 ? -7.468 -4.211 -11.540 1.00 97.62 100 ALA A C 1
ATOM 724 O O . ALA A 1 100 ? -7.516 -4.564 -12.717 1.00 97.62 100 ALA A O 1
ATOM 725 N N . VAL A 1 101 ? -7.155 -2.970 -11.176 1.00 97.50 101 VAL A N 1
ATOM 726 C CA . VAL A 1 101 ? -6.705 -1.921 -12.097 1.00 97.50 101 VAL A CA 1
ATOM 727 C C . VAL A 1 101 ? -5.435 -1.281 -11.549 1.00 97.50 101 VAL A C 1
ATOM 729 O O . VAL A 1 101 ? -5.189 -1.291 -10.344 1.00 97.50 101 VAL A O 1
ATOM 732 N N . THR A 1 102 ? -4.635 -0.698 -12.435 1.00 98.50 102 THR A N 1
ATOM 733 C CA . THR A 1 102 ? -3.420 0.040 -12.082 1.00 98.50 102 THR A CA 1
ATOM 734 C C . THR A 1 102 ? -3.330 1.334 -12.898 1.00 98.50 102 THR A C 1
ATOM 736 O O . THR A 1 102 ? -4.257 1.697 -13.622 1.00 98.50 102 THR A O 1
ATOM 739 N N . HIS A 1 103 ? -2.215 2.053 -12.794 1.00 98.06 103 HIS A N 1
ATOM 740 C CA . HIS A 1 103 ? -1.923 3.185 -13.666 1.00 98.06 103 HIS A CA 1
ATOM 741 C C . HIS A 1 103 ? -1.878 2.755 -15.138 1.00 98.06 103 HIS A C 1
ATOM 743 O O . HIS A 1 103 ? -1.194 1.794 -15.478 1.00 98.06 103 HIS A O 1
ATOM 749 N N . TRP A 1 104 ? -2.522 3.516 -16.025 1.00 97.31 104 TRP A N 1
ATOM 750 C CA . TRP A 1 104 ? -2.636 3.196 -17.456 1.00 97.31 104 TRP A CA 1
ATOM 751 C C . TRP A 1 104 ? -1.281 2.886 -18.119 1.00 97.31 104 TRP A C 1
ATOM 753 O O . TRP A 1 104 ? -1.141 1.888 -18.818 1.00 97.31 104 TRP A O 1
ATOM 763 N N . GLY A 1 105 ? -0.245 3.678 -17.819 1.00 97.06 105 GLY A N 1
ATOM 764 C CA . GLY A 1 105 ? 1.114 3.480 -18.344 1.00 97.06 105 GLY A CA 1
ATOM 765 C C . GLY A 1 105 ? 1.864 2.269 -17.770 1.00 97.06 105 GLY A C 1
ATOM 766 O O . GLY A 1 105 ? 2.996 2.011 -18.161 1.00 97.06 105 GLY A O 1
ATOM 767 N N . ARG A 1 106 ? 1.265 1.539 -16.823 1.00 96.38 106 ARG A N 1
ATOM 768 C CA . ARG A 1 106 ? 1.847 0.365 -16.155 1.00 96.38 106 ARG A CA 1
ATOM 769 C C . ARG A 1 106 ? 1.076 -0.928 -16.440 1.00 96.38 106 ARG A C 1
ATOM 771 O O . ARG A 1 106 ? 1.533 -1.991 -16.032 1.00 96.38 106 ARG A O 1
ATOM 778 N N . CYS A 1 107 ? -0.038 -0.878 -17.176 1.00 96.75 107 CYS A N 1
ATOM 779 C CA . CYS A 1 107 ? -0.888 -2.046 -17.445 1.00 96.75 107 CYS A CA 1
ATOM 780 C C . CYS A 1 107 ? -0.140 -3.217 -18.106 1.00 96.75 107 CYS A C 1
ATOM 782 O O . CYS A 1 107 ? -0.342 -4.368 -17.723 1.00 96.75 107 CYS A O 1
ATOM 784 N N . ALA A 1 108 ? 0.747 -2.933 -19.068 1.00 95.94 108 ALA A N 1
ATOM 785 C CA . ALA A 1 108 ? 1.504 -3.972 -19.772 1.00 95.94 108 ALA A CA 1
ATOM 786 C C . ALA A 1 108 ? 2.430 -4.760 -18.833 1.00 95.94 108 ALA A C 1
ATOM 788 O O . ALA A 1 108 ? 2.580 -5.969 -18.978 1.00 95.94 108 ALA A O 1
ATOM 789 N N . GLU A 1 109 ? 3.052 -4.078 -17.871 1.00 94.81 109 GLU A N 1
ATOM 790 C CA . GLU A 1 109 ? 3.871 -4.705 -16.834 1.00 94.81 109 GLU A CA 1
ATOM 791 C C . GLU A 1 109 ? 3.016 -5.425 -15.796 1.00 94.81 109 GLU A C 1
ATOM 793 O O . GLU A 1 109 ? 3.326 -6.552 -15.431 1.00 94.81 109 GLU A O 1
ATOM 798 N N . PHE A 1 110 ? 1.917 -4.802 -15.378 1.00 95.75 110 PHE A N 1
ATOM 799 C CA . PHE A 1 110 ? 1.010 -5.344 -14.374 1.00 95.75 110 PHE A CA 1
ATOM 800 C C . PHE A 1 110 ? 0.367 -6.670 -14.790 1.00 95.75 110 PHE A C 1
ATOM 802 O O . PHE A 1 110 ? 0.171 -7.523 -13.947 1.00 95.75 110 PHE A O 1
ATOM 809 N N . THR A 1 111 ? 0.118 -6.884 -16.085 1.00 93.12 111 THR A N 1
ATOM 810 C CA . THR A 1 111 ? -0.448 -8.151 -16.600 1.00 93.12 111 THR A CA 1
ATOM 811 C C . THR A 1 111 ? 0.514 -9.343 -16.459 1.00 93.12 111 THR A C 1
ATOM 813 O O . THR A 1 111 ? 0.108 -10.485 -16.645 1.00 93.12 111 THR A O 1
ATOM 816 N N . ARG A 1 112 ? 1.802 -9.095 -16.187 1.00 90.31 112 ARG A N 1
ATOM 817 C CA . ARG A 1 112 ? 2.824 -10.143 -16.022 1.00 90.31 112 ARG A CA 1
ATOM 818 C C . ARG A 1 112 ? 3.082 -10.516 -14.558 1.00 90.31 112 ARG A C 1
ATOM 820 O O . ARG A 1 112 ? 3.973 -11.326 -14.322 1.00 90.31 112 ARG A O 1
ATOM 827 N N . ARG A 1 113 ? 2.375 -9.882 -13.622 1.00 85.94 113 ARG A N 1
ATOM 828 C CA 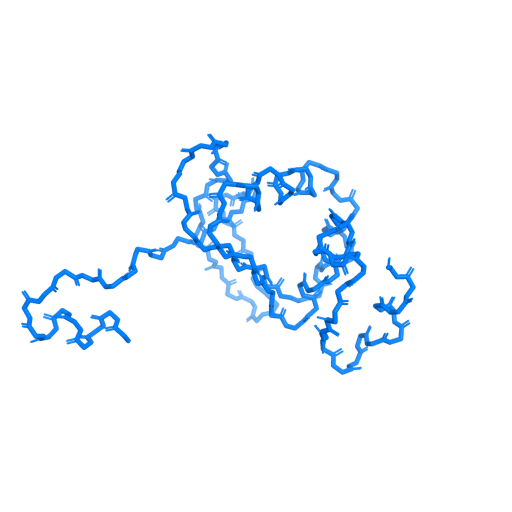. ARG A 1 113 ? 2.388 -10.200 -12.193 1.00 85.94 113 ARG A CA 1
ATOM 829 C C . ARG A 1 113 ? 1.089 -10.910 -11.856 1.00 85.94 113 ARG A C 1
ATOM 831 O O . ARG A 1 113 ? 1.173 -11.907 -11.121 1.00 85.94 113 ARG A O 1
#

Sequence (113 aa):
ANDFKIQAGEPAAYEVMVVAASPRIRTSAGLVLEATLLPPHGSGIDTLIVPGGWGVNAACEEAELIQWIIGRSRDATRTASVCSGAMLLAEAGLLDGRRAVTHWGRCAEFTRR

pLDDT: mean 95.01, std 4.72, range [71.38, 98.56]

Secondary structure (DSSP, 8-state):
-HHHHHHTTPPPS-----EESSSEEE-TTS-EEE-EE-PPTTS--SEEEE--STTHHHHHH-HHHHHHHHHHHHH-SEEEE-GGGHHHHHHTTTTTTS-----GGGHHHHTT-

Radius of gyration: 15.31 Å; chains: 1; bounding box: 32×35×37 Å